Protein AF-A0A4Y2S1P6-F1 (afdb_monomer)

Sequence (109 aa):
MTQAKSSKSGSLGIRCRAVFAMISFSAAVVLLNAGGDILNFAGDAFLVYWKDSEEAVEKAYNCAVDLQTHQCLQEKNLGGTLQSKIGTVCSPFAVFLFHFWVQGIRRVS

Structure (mmCIF, N/CA/C/O backbone):
data_AF-A0A4Y2S1P6-F1
#
_entry.id   AF-A0A4Y2S1P6-F1
#
loop_
_atom_site.group_PDB
_atom_site.id
_atom_site.type_symbol
_atom_site.label_atom_id
_atom_site.label_alt_id
_atom_site.label_comp_id
_atom_site.label_asym_id
_atom_site.label_entity_id
_atom_site.label_seq_id
_atom_site.pdbx_PDB_ins_code
_atom_site.Cartn_x
_atom_site.Cartn_y
_atom_site.Cartn_z
_atom_site.occupancy
_atom_site.B_iso_or_equiv
_atom_site.auth_seq_id
_atom_site.auth_comp_id
_atom_site.auth_asym_id
_atom_site.auth_atom_id
_atom_site.pdbx_PDB_model_num
ATOM 1 N N . MET A 1 1 ? 15.452 -13.524 -49.552 1.00 37.69 1 MET A N 1
ATOM 2 C CA . MET A 1 1 ? 15.938 -12.931 -48.287 1.00 37.69 1 MET A CA 1
ATOM 3 C C . MET A 1 1 ? 14.729 -12.468 -47.492 1.00 37.69 1 MET A C 1
ATOM 5 O O . MET A 1 1 ? 14.145 -11.448 -47.825 1.00 37.69 1 MET A O 1
ATOM 9 N N . THR A 1 2 ? 14.282 -13.262 -46.523 1.00 38.16 2 THR A N 1
ATOM 10 C CA . THR A 1 2 ? 13.050 -12.998 -45.765 1.00 38.16 2 THR A CA 1
ATOM 11 C C . THR A 1 2 ? 13.439 -12.333 -44.447 1.00 38.16 2 THR A C 1
ATOM 13 O O . THR A 1 2 ? 14.091 -12.954 -43.612 1.00 38.16 2 THR A O 1
ATOM 16 N N . GLN A 1 3 ? 13.108 -11.050 -44.283 1.00 38.34 3 GLN A N 1
ATOM 17 C CA . GLN A 1 3 ? 13.341 -10.311 -43.040 1.00 38.34 3 GLN A CA 1
ATOM 18 C C . GLN A 1 3 ? 12.545 -10.949 -41.893 1.00 38.34 3 GLN A C 1
ATOM 20 O O . GLN A 1 3 ? 11.318 -11.051 -41.950 1.00 38.34 3 GLN A O 1
ATOM 25 N N . ALA A 1 4 ? 13.248 -11.349 -40.834 1.00 46.31 4 ALA A N 1
ATOM 26 C CA . ALA A 1 4 ? 12.648 -11.747 -39.572 1.00 46.31 4 ALA A CA 1
ATOM 27 C C . ALA A 1 4 ? 11.900 -10.553 -38.951 1.00 46.31 4 ALA A C 1
ATOM 29 O O . ALA A 1 4 ? 12.492 -9.508 -38.671 1.00 46.31 4 ALA A O 1
ATOM 30 N N . LYS A 1 5 ? 10.589 -10.706 -38.720 1.00 43.91 5 LYS A N 1
ATOM 31 C CA . LYS A 1 5 ? 9.793 -9.766 -37.920 1.00 43.91 5 LYS A CA 1
ATOM 32 C C . LYS A 1 5 ? 10.353 -9.747 -36.495 1.00 43.91 5 LYS A C 1
ATOM 34 O O . LYS A 1 5 ? 10.206 -10.707 -35.747 1.00 43.91 5 LYS A O 1
ATOM 39 N N . SER A 1 6 ? 11.019 -8.647 -36.149 1.00 42.28 6 SER A N 1
ATOM 40 C CA . SER A 1 6 ? 11.611 -8.388 -34.836 1.00 42.28 6 SER A CA 1
ATOM 41 C C . SER A 1 6 ? 10.576 -8.542 -33.714 1.00 42.28 6 SER A C 1
ATOM 43 O O . SER A 1 6 ? 9.581 -7.818 -33.640 1.00 42.28 6 SER A O 1
ATOM 45 N N . SER A 1 7 ? 10.844 -9.496 -32.826 1.00 45.69 7 SER A N 1
ATOM 46 C CA . SER A 1 7 ? 10.105 -9.830 -31.613 1.00 45.69 7 SER A CA 1
ATOM 47 C C . SER A 1 7 ? 10.213 -8.724 -30.549 1.00 45.69 7 SER A C 1
ATOM 49 O O . SER A 1 7 ? 10.871 -8.890 -29.524 1.00 45.69 7 SER A O 1
ATOM 51 N N . LYS A 1 8 ? 9.573 -7.569 -30.756 1.00 48.66 8 LYS A N 1
ATOM 52 C CA . LYS A 1 8 ? 9.521 -6.497 -29.736 1.00 48.66 8 LYS A CA 1
ATOM 53 C C . LYS A 1 8 ? 8.496 -6.745 -28.617 1.00 48.66 8 LYS A C 1
ATOM 55 O O . LYS A 1 8 ? 8.501 -6.032 -27.621 1.00 48.66 8 LYS A O 1
ATOM 60 N N . SER A 1 9 ? 7.642 -7.764 -28.745 1.00 47.66 9 SER A N 1
ATOM 61 C CA . SER A 1 9 ? 6.578 -8.064 -27.770 1.00 47.66 9 SER A CA 1
ATOM 62 C C . SER A 1 9 ? 7.105 -8.671 -26.454 1.00 47.66 9 SER A C 1
ATOM 64 O O . SER A 1 9 ? 6.614 -8.330 -25.380 1.00 47.66 9 SER A O 1
ATOM 66 N N . GLY A 1 10 ? 8.168 -9.486 -26.498 1.00 48.44 10 GLY A N 1
ATOM 67 C CA . GLY A 1 10 ? 8.696 -10.175 -25.309 1.00 48.44 10 GLY A CA 1
ATOM 68 C C . GLY A 1 10 ? 9.410 -9.268 -24.296 1.00 48.44 10 GLY A C 1
ATOM 69 O O . GLY A 1 10 ? 9.331 -9.506 -23.094 1.00 48.44 10 GLY A O 1
ATOM 70 N N . SER A 1 11 ? 10.069 -8.193 -24.744 1.00 54.06 11 SER A N 1
ATOM 71 C CA . SER A 1 11 ? 10.826 -7.305 -23.846 1.00 54.06 11 SER A CA 1
ATOM 72 C C . SER A 1 11 ? 9.938 -6.332 -23.064 1.00 54.06 11 SER A C 1
ATOM 74 O O . SER A 1 11 ? 10.281 -5.959 -21.942 1.00 54.06 11 SER A O 1
ATOM 76 N N . LEU A 1 12 ? 8.779 -5.950 -23.614 1.00 51.78 12 LEU A N 1
ATOM 77 C CA . LEU A 1 12 ? 7.830 -5.056 -22.947 1.00 51.78 12 LEU A CA 1
ATOM 78 C C . LEU A 1 12 ? 7.101 -5.765 -21.795 1.00 51.78 12 LEU A C 1
ATOM 80 O O . LEU A 1 12 ? 6.952 -5.194 -20.715 1.00 51.78 12 LEU A O 1
ATOM 84 N N . GLY A 1 13 ? 6.714 -7.032 -21.998 1.00 56.19 13 GLY A N 1
ATOM 85 C CA . GLY A 1 13 ? 6.054 -7.853 -20.977 1.00 56.19 13 GLY A CA 1
ATOM 86 C C . GLY A 1 13 ? 6.935 -8.109 -19.750 1.00 56.19 13 GLY A C 1
ATOM 87 O O . GLY A 1 13 ? 6.463 -8.001 -18.620 1.00 56.19 13 GLY A O 1
ATOM 88 N N . ILE A 1 14 ? 8.232 -8.365 -19.955 1.00 60.97 14 ILE A N 1
ATOM 89 C CA . ILE A 1 14 ? 9.206 -8.560 -18.865 1.00 60.97 14 ILE A CA 1
ATOM 90 C C . ILE A 1 14 ? 9.386 -7.269 -18.054 1.00 60.97 14 ILE A C 1
ATOM 92 O O . ILE A 1 14 ? 9.373 -7.30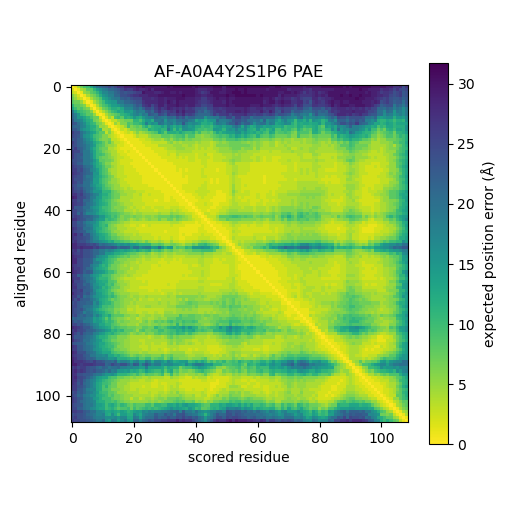4 -16.824 1.00 60.97 14 ILE A O 1
ATOM 96 N N . ARG A 1 15 ? 9.491 -6.117 -18.731 1.00 59.22 15 ARG A N 1
ATOM 97 C CA . ARG A 1 15 ? 9.619 -4.808 -18.070 1.00 59.22 15 ARG A CA 1
ATOM 98 C C . ARG A 1 15 ? 8.385 -4.461 -17.241 1.00 59.22 15 ARG A C 1
ATOM 100 O O . ARG A 1 15 ? 8.536 -4.010 -16.111 1.00 59.22 15 ARG A O 1
ATOM 107 N N . CYS A 1 16 ? 7.184 -4.734 -17.754 1.00 63.94 16 CYS A N 1
ATOM 108 C CA . CYS A 1 16 ? 5.951 -4.508 -17.000 1.00 63.94 16 CYS A CA 1
ATOM 109 C C . CYS A 1 16 ? 5.898 -5.377 -15.734 1.00 63.94 16 CYS A C 1
ATOM 111 O O . CYS A 1 16 ? 5.600 -4.863 -14.662 1.00 63.94 16 CYS A O 1
A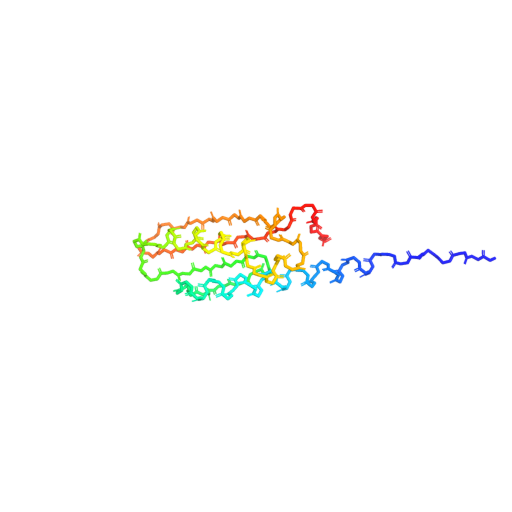TOM 113 N N . ARG A 1 17 ? 6.254 -6.669 -15.820 1.00 70.69 17 ARG A N 1
ATOM 114 C CA . ARG A 1 17 ? 6.263 -7.572 -14.651 1.00 70.69 17 ARG A CA 1
ATOM 115 C C . ARG A 1 17 ? 7.244 -7.132 -13.566 1.00 70.69 17 ARG A C 1
ATOM 117 O O . ARG A 1 17 ? 6.889 -7.164 -12.394 1.00 70.69 17 ARG A O 1
ATOM 124 N N . ALA A 1 18 ? 8.443 -6.692 -13.947 1.00 75.50 18 ALA A N 1
ATOM 125 C CA . ALA A 1 18 ? 9.433 -6.193 -12.994 1.00 75.50 18 ALA A CA 1
ATOM 126 C C . ALA A 1 18 ? 8.953 -4.922 -12.272 1.00 75.50 18 ALA A C 1
ATOM 128 O O . ALA A 1 18 ? 9.146 -4.790 -11.066 1.00 75.50 18 ALA A O 1
ATOM 129 N N . VAL A 1 19 ? 8.285 -4.012 -12.991 1.00 76.75 19 VAL A N 1
ATOM 130 C CA . VAL A 1 19 ? 7.695 -2.796 -12.408 1.00 76.75 19 VAL A CA 1
ATOM 131 C C . VAL A 1 19 ? 6.602 -3.142 -11.398 1.00 76.75 19 VAL A C 1
ATOM 133 O O . VAL A 1 19 ? 6.649 -2.653 -10.273 1.00 76.75 19 VAL A O 1
ATOM 136 N N . PHE A 1 20 ? 5.669 -4.029 -11.754 1.00 78.06 20 PHE A N 1
ATOM 137 C CA . PHE A 1 20 ? 4.620 -4.456 -10.824 1.00 78.06 20 PHE A CA 1
ATOM 138 C C . PHE A 1 20 ? 5.190 -5.178 -9.599 1.00 78.06 20 PHE A C 1
ATOM 140 O O . PHE A 1 20 ? 4.753 -4.900 -8.492 1.00 78.06 20 PHE A O 1
ATOM 147 N N . ALA A 1 21 ? 6.206 -6.029 -9.762 1.00 81.81 21 ALA A N 1
ATOM 148 C CA . ALA A 1 21 ? 6.852 -6.695 -8.632 1.00 81.81 21 ALA A CA 1
ATOM 149 C C . ALA A 1 21 ? 7.493 -5.699 -7.645 1.00 81.81 21 ALA A C 1
ATOM 151 O O . ALA A 1 21 ? 7.345 -5.865 -6.437 1.00 81.81 21 ALA A O 1
ATOM 152 N N . MET A 1 22 ? 8.158 -4.649 -8.145 1.00 82.50 22 MET A N 1
ATOM 153 C CA . MET A 1 22 ? 8.729 -3.597 -7.294 1.00 82.50 22 MET A CA 1
ATOM 154 C C . MET A 1 22 ? 7.646 -2.805 -6.557 1.00 82.50 22 MET A C 1
ATOM 156 O O . MET A 1 22 ? 7.765 -2.598 -5.355 1.00 82.50 22 MET A O 1
ATOM 160 N N . ILE A 1 23 ? 6.576 -2.408 -7.255 1.00 83.75 23 ILE A N 1
ATOM 161 C CA . ILE A 1 23 ? 5.445 -1.693 -6.644 1.00 83.75 23 ILE A CA 1
ATOM 162 C C . ILE A 1 23 ? 4.819 -2.542 -5.542 1.00 83.75 23 ILE A C 1
ATOM 164 O O . ILE A 1 23 ? 4.618 -2.045 -4.440 1.00 83.75 23 ILE A O 1
ATOM 168 N N . SER A 1 24 ? 4.555 -3.822 -5.810 1.00 86.69 24 SER A N 1
ATOM 169 C CA . SER A 1 24 ? 3.949 -4.723 -4.831 1.00 86.69 24 SER A CA 1
ATOM 170 C C . SER A 1 24 ? 4.856 -4.938 -3.619 1.00 86.69 24 SER A C 1
ATOM 172 O O . SER A 1 24 ? 4.372 -4.932 -2.492 1.00 86.69 24 SER A O 1
ATOM 174 N N . PHE A 1 25 ? 6.171 -5.057 -3.817 1.00 87.31 25 PHE A N 1
ATOM 175 C CA . PHE A 1 25 ? 7.113 -5.148 -2.703 1.00 87.31 25 PHE A CA 1
ATOM 176 C C . PHE A 1 25 ? 7.121 -3.868 -1.854 1.00 87.31 25 PHE A C 1
ATOM 178 O O . PHE A 1 25 ? 6.950 -3.942 -0.640 1.00 87.31 25 PHE A O 1
ATOM 185 N N . SER A 1 26 ? 7.258 -2.692 -2.477 1.00 89.06 26 SER A N 1
ATOM 186 C CA . SER A 1 26 ? 7.232 -1.410 -1.761 1.00 89.06 26 SER A CA 1
ATOM 187 C C . SER A 1 26 ? 5.901 -1.178 -1.043 1.00 89.06 26 SER A C 1
ATOM 189 O O . SER A 1 26 ? 5.902 -0.752 0.108 1.00 89.06 26 SER A O 1
ATOM 191 N N . ALA A 1 27 ? 4.774 -1.515 -1.677 1.00 89.06 27 ALA A N 1
ATOM 192 C CA . ALA A 1 27 ? 3.449 -1.416 -1.072 1.00 89.06 27 ALA A CA 1
ATOM 193 C C . ALA A 1 27 ? 3.337 -2.305 0.167 1.00 89.06 27 ALA A C 1
ATOM 195 O O . ALA A 1 27 ? 2.908 -1.833 1.216 1.00 89.06 27 ALA A O 1
ATOM 196 N N . ALA A 1 28 ? 3.772 -3.564 0.073 1.00 90.69 28 ALA A N 1
ATOM 197 C CA . ALA A 1 28 ? 3.748 -4.484 1.202 1.00 90.69 28 ALA A CA 1
ATOM 198 C C . ALA A 1 28 ? 4.577 -3.957 2.384 1.00 90.69 28 ALA A C 1
ATOM 200 O O . ALA A 1 28 ? 4.102 -3.983 3.514 1.00 90.69 28 ALA A O 1
ATOM 201 N N . VAL A 1 29 ? 5.779 -3.428 2.128 1.00 90.81 29 VAL A N 1
ATOM 202 C CA . VAL A 1 29 ? 6.639 -2.848 3.175 1.00 90.81 29 VAL A CA 1
ATOM 203 C C . VAL A 1 29 ? 5.958 -1.666 3.868 1.00 90.81 29 VAL A C 1
ATOM 205 O O . VAL A 1 29 ? 5.930 -1.620 5.094 1.00 90.81 29 VAL A O 1
ATOM 208 N N . VAL A 1 30 ? 5.381 -0.733 3.105 1.00 91.25 30 VAL A N 1
ATOM 209 C CA . VAL A 1 30 ? 4.688 0.439 3.666 1.00 91.25 30 VAL A CA 1
ATOM 210 C C . VAL A 1 30 ? 3.484 0.016 4.516 1.00 91.25 30 VAL A C 1
ATOM 212 O O . VAL A 1 30 ? 3.339 0.478 5.645 1.00 91.25 30 VAL A O 1
ATOM 215 N N . LEU A 1 31 ? 2.663 -0.911 4.013 1.00 91.94 31 LEU A N 1
ATOM 216 C CA . LEU A 1 31 ? 1.471 -1.404 4.712 1.00 91.94 31 LEU A CA 1
ATOM 217 C C . LEU A 1 31 ? 1.822 -2.125 6.024 1.00 91.94 31 LEU A C 1
ATOM 219 O O . LEU A 1 31 ? 1.181 -1.881 7.046 1.00 91.94 31 LEU A O 1
ATOM 223 N N . LEU A 1 32 ? 2.863 -2.963 6.011 1.00 91.62 32 LEU A N 1
ATOM 224 C CA . LEU A 1 32 ? 3.346 -3.669 7.203 1.00 91.62 32 LEU A CA 1
ATOM 225 C C . LEU A 1 32 ? 3.941 -2.700 8.235 1.00 91.62 32 LEU A C 1
ATOM 227 O O . LEU A 1 32 ? 3.658 -2.821 9.424 1.00 91.62 32 LEU A O 1
ATOM 231 N N . ASN A 1 33 ? 4.721 -1.708 7.794 1.00 91.31 33 ASN A N 1
ATOM 232 C CA . ASN A 1 33 ? 5.305 -0.699 8.685 1.00 91.31 33 ASN A CA 1
ATOM 233 C C . ASN A 1 33 ? 4.243 0.186 9.351 1.00 91.31 33 ASN A C 1
ATOM 235 O O . ASN A 1 33 ? 4.433 0.624 10.483 1.00 91.31 33 ASN A O 1
ATOM 239 N N . ALA A 1 34 ? 3.111 0.413 8.683 1.00 89.75 34 ALA A N 1
ATOM 240 C CA . ALA A 1 34 ? 1.957 1.094 9.261 1.00 89.75 34 ALA A CA 1
ATOM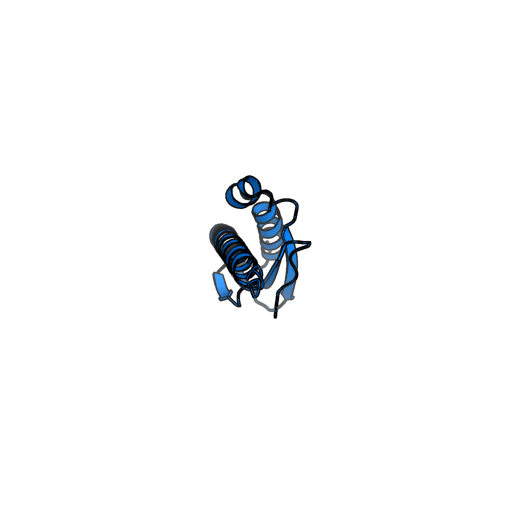 241 C C . ALA A 1 34 ? 1.131 0.207 10.218 1.00 89.75 34 ALA A C 1
ATOM 243 O O . ALA A 1 34 ? 0.081 0.634 10.704 1.00 89.75 34 ALA A O 1
ATOM 244 N N . GLY A 1 35 ? 1.580 -1.022 10.498 1.00 89.81 35 GLY A N 1
ATOM 245 C CA . GLY A 1 35 ? 0.929 -1.960 11.415 1.00 89.81 35 GLY A CA 1
ATOM 246 C C . GLY A 1 35 ? -0.258 -2.712 10.811 1.00 89.81 35 GLY A C 1
ATOM 247 O O . GLY A 1 35 ? -1.103 -3.195 11.560 1.00 89.81 35 GLY A O 1
ATOM 248 N N . GLY A 1 36 ? -0.362 -2.754 9.480 1.00 90.94 36 GLY A N 1
ATOM 249 C CA . GLY A 1 36 ? -1.415 -3.481 8.781 1.00 90.94 36 GLY A CA 1
ATOM 250 C C . GLY A 1 36 ? -1.052 -4.948 8.579 1.00 90.94 36 GLY A C 1
ATOM 251 O O . GLY A 1 36 ? 0.047 -5.267 8.129 1.00 90.94 36 GLY A O 1
ATOM 252 N N . ASP A 1 37 ? -2.001 -5.841 8.834 1.00 92.12 37 ASP A N 1
ATOM 253 C CA . ASP A 1 37 ? -1.873 -7.265 8.538 1.00 92.12 37 ASP A CA 1
ATOM 254 C C . ASP A 1 37 ? -2.351 -7.546 7.111 1.00 92.12 37 ASP A C 1
ATOM 256 O O . ASP A 1 37 ? -3.524 -7.354 6.776 1.00 92.12 37 ASP A O 1
ATOM 260 N N . ILE A 1 38 ? -1.453 -8.025 6.248 1.00 93.00 38 ILE A N 1
ATOM 261 C CA . ILE A 1 38 ? -1.798 -8.394 4.870 1.00 93.00 38 ILE A CA 1
ATOM 262 C C . ILE A 1 38 ? -2.502 -9.756 4.883 1.00 93.00 38 ILE A C 1
ATOM 264 O O . ILE A 1 38 ? -1.872 -10.797 5.053 1.00 93.00 38 ILE A O 1
ATOM 268 N N . LEU A 1 39 ? -3.816 -9.747 4.660 1.00 92.38 39 LEU A N 1
ATOM 269 C CA . LEU A 1 39 ? -4.654 -10.947 4.609 1.00 92.38 39 LEU A CA 1
ATOM 270 C C . LEU A 1 39 ? -4.553 -11.672 3.266 1.00 92.38 39 LEU A C 1
ATOM 272 O O . LEU A 1 39 ? -4.645 -12.896 3.207 1.00 92.38 39 LEU A O 1
ATOM 276 N N . ASN A 1 40 ? -4.432 -10.916 2.172 1.00 92.69 40 ASN A N 1
ATOM 277 C CA . ASN A 1 40 ? -4.345 -11.481 0.831 1.00 92.69 40 ASN A CA 1
ATOM 278 C C . ASN A 1 40 ? -3.607 -10.543 -0.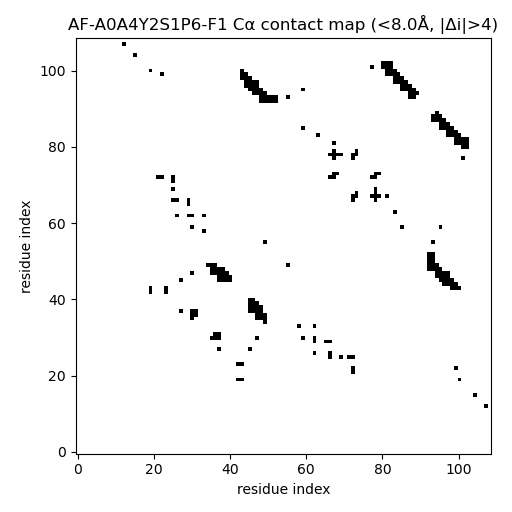133 1.00 92.69 40 ASN A C 1
ATOM 280 O O . ASN A 1 40 ? -3.649 -9.320 0.011 1.00 92.69 40 ASN A O 1
ATOM 284 N N . PHE A 1 41 ? -2.991 -11.130 -1.157 1.00 89.12 41 PHE A N 1
ATOM 285 C CA . PHE A 1 41 ? -2.332 -10.425 -2.248 1.00 89.12 41 PHE A CA 1
ATOM 286 C C . PHE A 1 41 ? -2.749 -11.016 -3.598 1.00 89.12 41 PHE A C 1
ATOM 288 O O . PHE A 1 41 ? -2.558 -12.202 -3.860 1.00 89.12 41 PHE A O 1
ATOM 295 N N . ALA A 1 42 ? -3.279 -10.168 -4.480 1.00 84.69 42 ALA A N 1
ATOM 296 C CA . ALA A 1 42 ? -3.757 -10.543 -5.809 1.00 84.69 42 ALA A CA 1
ATOM 297 C C . ALA A 1 42 ? -3.023 -9.767 -6.917 1.00 84.69 42 ALA A C 1
ATOM 299 O O . ALA A 1 42 ? -3.636 -9.136 -7.774 1.00 84.69 42 ALA A O 1
ATOM 300 N N . GLY A 1 43 ? -1.688 -9.792 -6.904 1.00 76.62 43 GLY A N 1
ATOM 301 C CA . GLY A 1 43 ? -0.844 -9.235 -7.968 1.00 76.62 43 GLY A CA 1
ATOM 302 C C . GLY A 1 43 ? -0.701 -7.709 -7.934 1.00 76.62 43 GLY A C 1
ATOM 303 O O . GLY A 1 43 ? 0.405 -7.210 -7.755 1.00 76.62 43 GLY A O 1
ATOM 304 N N . ASP A 1 44 ? -1.797 -6.971 -8.112 1.00 76.31 44 ASP A N 1
ATOM 305 C CA . ASP A 1 44 ? -1.865 -5.500 -8.012 1.00 76.31 44 ASP A CA 1
ATOM 306 C C . ASP A 1 44 ? -2.701 -5.011 -6.826 1.00 76.31 44 ASP A C 1
ATOM 308 O O . ASP A 1 44 ? -2.867 -3.801 -6.653 1.00 76.31 44 ASP A O 1
ATOM 312 N N . ALA A 1 45 ? -3.246 -5.944 -6.042 1.00 87.38 45 ALA A N 1
ATOM 313 C CA . ALA A 1 45 ? -4.154 -5.636 -4.955 1.00 87.38 45 ALA A CA 1
ATOM 314 C C . ALA A 1 45 ? -3.734 -6.270 -3.631 1.00 87.38 45 ALA A C 1
ATOM 316 O O . ALA A 1 45 ? -3.324 -7.432 -3.602 1.00 87.38 45 ALA A O 1
ATOM 317 N N . PHE A 1 46 ? -3.900 -5.521 -2.544 1.00 92.12 46 PHE A N 1
ATOM 318 C CA . PHE A 1 46 ? -3.658 -5.966 -1.176 1.00 92.12 46 PHE A CA 1
ATOM 319 C C . PHE A 1 46 ? -4.938 -5.854 -0.363 1.00 92.12 46 PHE A C 1
ATOM 321 O O . PHE A 1 46 ? -5.543 -4.785 -0.311 1.00 92.12 46 PHE A O 1
ATOM 328 N N . LEU A 1 47 ? -5.323 -6.947 0.291 1.00 92.94 47 LEU A N 1
ATOM 329 C CA . LEU A 1 47 ? -6.334 -6.925 1.337 1.00 92.94 47 LEU A CA 1
ATOM 330 C C . LEU A 1 47 ? -5.615 -6.818 2.679 1.00 92.94 47 LEU A C 1
ATOM 332 O O . LEU A 1 47 ? -4.846 -7.711 3.030 1.00 92.94 47 LEU A O 1
ATOM 336 N N . VAL A 1 48 ? -5.853 -5.730 3.400 1.00 92.44 48 VAL A N 1
ATOM 337 C CA . VAL A 1 48 ? -5.128 -5.375 4.621 1.00 92.44 48 VAL A CA 1
ATOM 338 C C . VAL A 1 48 ? -6.112 -5.127 5.748 1.00 92.44 48 VAL A C 1
ATOM 340 O O . VAL A 1 48 ? -7.163 -4.517 5.551 1.00 92.44 48 VAL A O 1
ATOM 343 N N . TYR A 1 49 ? -5.764 -5.607 6.928 1.00 90.75 49 TYR A N 1
ATOM 344 C CA . TYR A 1 49 ? -6.541 -5.470 8.143 1.00 90.75 49 TYR A CA 1
ATOM 345 C C . TYR A 1 49 ? -5.779 -4.635 9.170 1.00 90.75 49 TYR A C 1
ATOM 347 O O . TYR A 1 49 ? -4.586 -4.841 9.373 1.00 90.75 49 TYR A O 1
ATOM 355 N N . TRP A 1 50 ? -6.484 -3.725 9.842 1.00 88.81 50 TRP A N 1
ATOM 356 C CA . TRP A 1 50 ? -5.999 -3.076 11.058 1.00 88.81 50 TRP A CA 1
ATOM 357 C C . TRP A 1 50 ? -6.923 -3.412 12.219 1.00 88.81 50 TRP A C 1
ATOM 359 O O . TRP A 1 50 ? -8.142 -3.239 12.137 1.00 88.81 50 TRP A O 1
ATOM 369 N N . LYS A 1 51 ? -6.318 -3.866 13.319 1.00 80.81 51 LYS A N 1
ATOM 370 C CA . LYS A 1 51 ? -7.034 -4.223 14.544 1.00 80.81 51 LYS A CA 1
ATOM 371 C C . LYS A 1 51 ? -7.696 -3.016 15.211 1.00 80.81 51 LYS A C 1
ATOM 373 O O . LYS A 1 51 ? -8.834 -3.128 15.659 1.00 80.81 51 LYS A O 1
ATOM 378 N N . ASP A 1 52 ? -7.014 -1.874 15.216 1.00 76.00 52 ASP A N 1
ATOM 379 C CA . ASP A 1 52 ? -7.504 -0.641 15.832 1.00 76.00 52 ASP A CA 1
ATOM 380 C C . ASP A 1 52 ? -8.124 0.268 14.763 1.00 76.00 52 ASP A C 1
ATOM 382 O O . ASP A 1 52 ? -7.428 0.861 13.936 1.00 76.00 52 ASP A O 1
ATOM 386 N N . SER A 1 53 ? -9.459 0.331 14.754 1.00 66.94 53 SER A N 1
ATOM 387 C CA . SER A 1 53 ? -10.231 0.948 13.664 1.00 66.94 53 SER A CA 1
ATOM 388 C C . SER A 1 53 ? -10.217 2.481 13.639 1.00 66.94 53 SER A C 1
ATOM 390 O O . SER A 1 53 ? -10.457 3.056 12.579 1.00 66.94 53 SER A O 1
ATOM 392 N N . GLU A 1 54 ? -9.919 3.141 14.764 1.00 77.44 54 GLU A N 1
ATOM 393 C CA . GLU A 1 54 ? -10.101 4.596 14.919 1.00 77.44 54 GLU A CA 1
ATOM 394 C C . GLU A 1 54 ? -9.193 5.415 13.990 1.00 77.44 54 GLU A C 1
ATOM 396 O O . GLU A 1 54 ? -9.624 6.420 13.433 1.00 77.44 54 GLU A O 1
ATOM 401 N N . GLU A 1 55 ? -7.973 4.936 13.735 1.00 84.00 55 GLU A N 1
ATOM 402 C CA . GLU A 1 55 ? -6.990 5.599 12.861 1.00 84.00 55 GLU A CA 1
ATOM 403 C C . GLU A 1 55 ? -6.767 4.849 11.541 1.00 84.00 55 GLU A C 1
ATOM 405 O O . GLU A 1 55 ? -5.914 5.222 10.735 1.00 84.00 55 GLU A O 1
ATOM 410 N N . ALA A 1 56 ? -7.490 3.753 11.302 1.00 83.62 56 ALA A N 1
ATOM 411 C CA . ALA A 1 56 ? -7.171 2.850 10.199 1.00 83.62 56 ALA A CA 1
ATOM 412 C C . ALA A 1 56 ? -7.351 3.516 8.822 1.00 83.62 56 ALA A C 1
ATOM 414 O O . ALA A 1 56 ? -6.590 3.246 7.895 1.00 83.62 56 ALA A O 1
ATOM 415 N N . VAL A 1 57 ? -8.318 4.433 8.694 1.00 84.31 57 VAL A N 1
ATOM 416 C CA . VAL A 1 57 ? -8.542 5.208 7.461 1.00 84.31 57 VAL A CA 1
ATOM 417 C C . VAL A 1 57 ? -7.392 6.180 7.197 1.00 84.31 57 VAL A C 1
ATOM 419 O O . VAL A 1 57 ? -6.914 6.266 6.066 1.00 84.31 57 VAL A O 1
ATOM 422 N N . GLU A 1 58 ? -6.925 6.883 8.228 1.00 88.00 58 GLU A N 1
ATOM 423 C CA . GLU A 1 58 ? -5.793 7.806 8.120 1.00 88.00 58 GLU A CA 1
ATOM 424 C C . GLU A 1 58 ? -4.501 7.048 7.798 1.00 88.00 58 GLU A C 1
ATOM 426 O O . GLU A 1 58 ? -3.789 7.417 6.866 1.00 88.00 58 GLU A O 1
ATOM 431 N N . LYS A 1 59 ? -4.249 5.922 8.477 1.00 89.06 59 LYS A N 1
ATOM 432 C CA . LYS A 1 59 ? -3.122 5.023 8.178 1.00 89.06 59 LYS A CA 1
ATOM 433 C C . LYS A 1 59 ? -3.167 4.532 6.737 1.00 89.06 59 LYS A C 1
ATOM 435 O O . LYS A 1 59 ? -2.150 4.584 6.049 1.00 89.06 59 LYS A O 1
ATOM 440 N N . ALA A 1 60 ? -4.335 4.113 6.251 1.00 87.00 60 ALA A N 1
ATOM 441 C CA . ALA A 1 60 ? -4.503 3.677 4.870 1.00 87.00 60 ALA A CA 1
ATOM 442 C C . ALA A 1 60 ? -4.216 4.801 3.861 1.00 87.00 60 ALA A C 1
ATOM 444 O O . ALA A 1 60 ? -3.544 4.570 2.854 1.00 87.00 60 ALA A O 1
ATOM 445 N N . TYR A 1 61 ? -4.686 6.021 4.132 1.00 87.62 61 TYR A N 1
ATOM 446 C CA . TYR A 1 61 ? -4.402 7.178 3.286 1.00 87.62 61 TYR A CA 1
ATOM 447 C C . TYR A 1 61 ? -2.906 7.520 3.279 1.00 87.62 61 TYR A C 1
ATOM 449 O O . TYR A 1 61 ? -2.309 7.639 2.208 1.00 87.62 61 TYR A O 1
ATOM 457 N N . ASN A 1 62 ? -2.283 7.587 4.457 1.00 90.12 62 ASN A N 1
ATOM 458 C CA . ASN A 1 62 ? -0.856 7.869 4.600 1.00 90.12 62 ASN A CA 1
ATOM 459 C C . ASN A 1 62 ? -0.003 6.799 3.911 1.00 90.12 62 ASN A C 1
ATOM 461 O O . ASN A 1 62 ? 0.913 7.151 3.182 1.00 90.12 62 ASN A O 1
ATOM 465 N N . CYS A 1 63 ? -0.376 5.516 3.989 1.00 90.19 63 CYS A N 1
ATOM 466 C CA . CYS A 1 63 ? 0.297 4.454 3.234 1.00 90.19 63 CYS A CA 1
ATOM 467 C C . CYS A 1 63 ? 0.286 4.706 1.720 1.00 90.19 63 CYS A C 1
ATOM 469 O O . CYS A 1 63 ? 1.270 4.439 1.034 1.00 90.19 63 CYS A O 1
ATOM 471 N N . ALA A 1 64 ? -0.825 5.200 1.168 1.00 85.94 64 ALA A N 1
ATOM 472 C CA . ALA A 1 64 ? -0.895 5.504 -0.256 1.00 85.94 64 ALA A CA 1
ATOM 473 C C . ALA A 1 64 ? -0.023 6.708 -0.639 1.00 85.94 64 ALA A C 1
ATOM 475 O O . ALA A 1 64 ? 0.607 6.676 -1.698 1.00 85.94 64 ALA A O 1
ATOM 476 N N . VAL A 1 65 ? 0.041 7.734 0.214 1.00 86.94 65 VAL A N 1
ATOM 477 C CA . VAL A 1 65 ? 0.919 8.899 0.022 1.00 86.94 65 VAL A CA 1
ATOM 478 C C . VAL A 1 65 ? 2.391 8.497 0.143 1.00 86.94 65 VAL A C 1
ATOM 480 O O . VAL A 1 65 ? 3.184 8.801 -0.748 1.00 86.94 65 VAL A O 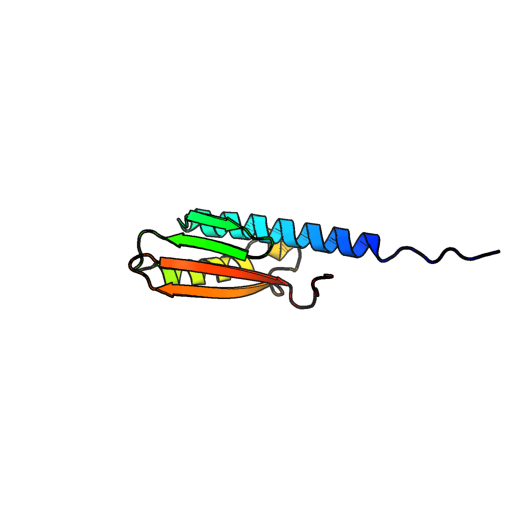1
ATOM 483 N N . ASP A 1 66 ? 2.746 7.749 1.185 1.00 89.06 66 ASP A N 1
ATOM 484 C CA . ASP A 1 66 ? 4.101 7.249 1.433 1.00 89.06 66 ASP A CA 1
ATOM 485 C C . ASP A 1 66 ? 4.582 6.346 0.302 1.00 89.06 66 ASP A C 1
ATOM 487 O O . ASP A 1 66 ? 5.744 6.392 -0.098 1.00 89.06 66 ASP A O 1
ATOM 491 N N . LEU A 1 67 ? 3.686 5.550 -0.284 1.00 85.19 67 LEU A N 1
ATOM 492 C CA . LEU A 1 67 ? 4.032 4.743 -1.442 1.00 85.19 67 LEU A CA 1
ATOM 493 C C . LEU A 1 67 ? 4.322 5.605 -2.681 1.00 85.19 67 LEU A C 1
ATOM 495 O O . LEU A 1 67 ? 5.253 5.302 -3.424 1.00 85.19 67 LEU A O 1
ATOM 499 N N . GLN A 1 68 ? 3.585 6.697 -2.908 1.00 79.81 68 GLN A N 1
ATOM 500 C CA . GLN A 1 68 ? 3.871 7.624 -4.015 1.00 79.81 68 GLN A CA 1
ATOM 501 C C . GLN A 1 68 ? 5.220 8.336 -3.839 1.00 79.81 68 GLN A C 1
ATOM 503 O O . GLN A 1 68 ? 5.909 8.622 -4.822 1.00 79.81 68 GLN A O 1
ATOM 508 N N . THR A 1 69 ? 5.633 8.598 -2.600 1.00 82.19 69 THR A N 1
ATOM 509 C CA . THR A 1 69 ? 6.908 9.255 -2.274 1.00 82.19 69 THR A CA 1
ATOM 510 C C . THR A 1 69 ? 8.048 8.271 -1.994 1.00 82.19 69 THR A C 1
ATOM 512 O O . THR A 1 69 ? 9.193 8.696 -1.840 1.00 82.19 69 THR A O 1
ATOM 515 N N . HIS A 1 70 ? 7.779 6.961 -2.001 1.00 83.00 70 HIS A N 1
ATOM 516 C CA . HIS A 1 70 ? 8.753 5.929 -1.656 1.00 83.00 70 HIS A CA 1
ATOM 517 C C . HIS A 1 70 ? 10.000 6.011 -2.548 1.00 83.00 70 HIS A C 1
ATOM 519 O O . HIS A 1 70 ? 9.913 5.910 -3.776 1.00 83.00 70 HIS A O 1
ATOM 525 N N . GLN A 1 71 ? 11.181 6.124 -1.928 1.00 80.88 71 GLN A N 1
ATOM 526 C CA . GLN A 1 71 ? 12.452 6.389 -2.616 1.00 80.88 71 GLN A CA 1
ATOM 527 C C . GLN A 1 71 ? 12.715 5.423 -3.784 1.00 80.88 71 GLN A C 1
ATOM 529 O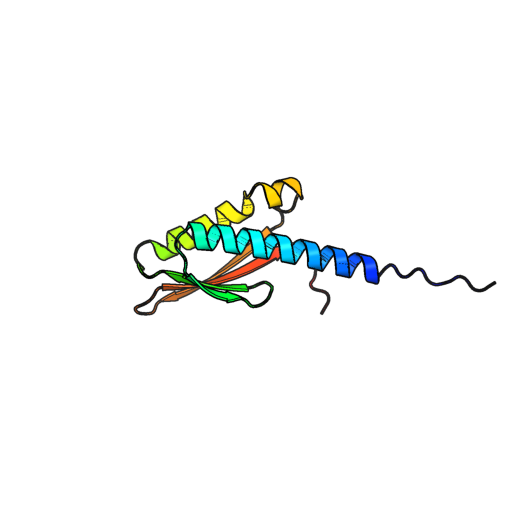 O . GLN A 1 71 ? 13.034 5.856 -4.888 1.00 80.88 71 GLN A O 1
ATOM 534 N N . CYS A 1 72 ? 12.490 4.120 -3.581 1.00 78.31 72 CYS A N 1
ATOM 535 C CA . CYS A 1 72 ? 12.662 3.107 -4.632 1.00 78.31 72 CYS A CA 1
ATOM 536 C C . CYS A 1 72 ? 11.804 3.374 -5.890 1.00 78.31 72 CYS A C 1
ATOM 538 O O . CYS A 1 72 ? 12.237 3.108 -7.010 1.00 78.31 72 CYS A O 1
ATOM 540 N N . LEU A 1 73 ? 10.597 3.925 -5.727 1.00 79.88 73 LEU A N 1
ATOM 541 C CA . LEU A 1 73 ? 9.697 4.245 -6.836 1.00 79.88 73 LEU A CA 1
ATOM 542 C C . LEU A 1 73 ? 10.03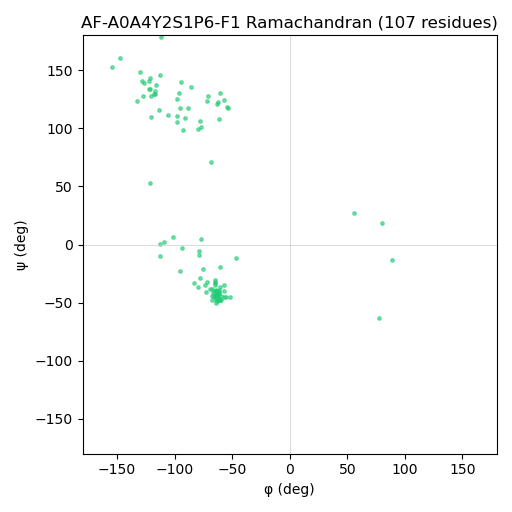6 5.601 -7.466 1.00 79.88 73 LEU A C 1
ATOM 544 O O . LEU A 1 73 ? 9.920 5.758 -8.684 1.00 79.88 73 LEU A O 1
ATOM 548 N N . GLN A 1 74 ? 10.516 6.556 -6.668 1.00 79.56 74 GLN A N 1
ATOM 549 C CA . GLN A 1 74 ? 11.031 7.842 -7.144 1.00 79.56 74 GLN A CA 1
ATOM 550 C C . GLN A 1 74 ? 12.266 7.659 -8.039 1.00 79.56 74 GLN A C 1
ATOM 552 O O . GLN A 1 74 ? 12.293 8.168 -9.157 1.00 79.56 74 GLN A O 1
ATOM 557 N N . GLU A 1 75 ? 13.227 6.824 -7.633 1.00 81.69 75 GLU A N 1
ATOM 558 C CA . GLU A 1 75 ? 14.434 6.499 -8.417 1.00 81.69 75 GLU A CA 1
ATOM 559 C C . GLU A 1 75 ? 14.129 5.848 -9.779 1.00 81.69 75 GLU A C 1
ATOM 561 O O . GLU A 1 75 ? 14.967 5.833 -10.683 1.00 81.69 75 GLU A O 1
ATOM 566 N N . LYS A 1 76 ? 12.922 5.298 -9.946 1.00 77.75 76 LYS A N 1
ATOM 567 C CA . LYS A 1 76 ? 12.444 4.690 -11.195 1.00 77.75 76 LYS A CA 1
ATOM 568 C C . LYS A 1 76 ? 11.509 5.601 -11.995 1.00 77.75 76 LYS A C 1
ATOM 570 O O . LYS A 1 76 ? 10.967 5.148 -13.001 1.00 77.75 76 LYS A O 1
ATOM 575 N N . ASN A 1 77 ? 11.330 6.860 -11.582 1.00 77.44 77 ASN A N 1
ATOM 576 C CA . ASN A 1 77 ? 10.354 7.808 -12.138 1.00 77.44 77 ASN A CA 1
ATOM 577 C C . ASN A 1 77 ? 8.904 7.281 -12.103 1.00 77.44 77 ASN A C 1
ATOM 579 O O . ASN A 1 77 ? 8.070 7.656 -12.928 1.00 77.44 77 ASN A O 1
ATOM 583 N N . LEU A 1 78 ? 8.599 6.390 -11.156 1.00 74.44 78 LEU A N 1
ATOM 584 C CA . LEU A 1 78 ? 7.276 5.786 -10.995 1.00 74.44 78 LEU A CA 1
ATOM 585 C C . LEU A 1 78 ? 6.421 6.520 -9.961 1.00 74.44 78 LEU A C 1
ATOM 587 O O . LEU A 1 78 ? 5.201 6.451 -10.046 1.00 74.44 78 LEU A O 1
ATOM 591 N N . GLY A 1 79 ? 7.027 7.253 -9.023 1.00 69.44 79 GLY A N 1
ATOM 592 C CA . GLY A 1 79 ? 6.298 7.895 -7.923 1.00 69.44 79 GLY A CA 1
ATOM 593 C C . GLY A 1 79 ? 5.165 8.824 -8.380 1.00 69.44 79 GLY A C 1
ATOM 594 O O . GLY A 1 79 ? 4.042 8.700 -7.906 1.00 69.44 79 GLY A O 1
ATOM 595 N N . GLY A 1 80 ? 5.414 9.679 -9.382 1.00 70.31 80 GLY A N 1
ATOM 596 C CA . GLY A 1 80 ? 4.399 10.591 -9.939 1.00 70.31 80 GLY A CA 1
ATOM 597 C C . GLY A 1 80 ? 3.405 9.954 -10.921 1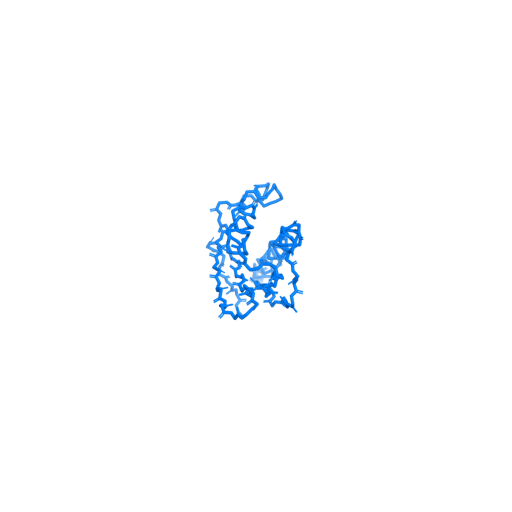.00 70.31 80 GLY A C 1
ATOM 598 O O . GLY A 1 80 ? 2.478 10.620 -11.371 1.00 70.31 80 GLY A O 1
ATOM 599 N N . THR A 1 81 ? 3.599 8.685 -11.288 1.00 78.56 81 THR A N 1
ATOM 600 C CA . THR A 1 81 ? 2.717 7.952 -12.215 1.00 78.56 81 THR A CA 1
ATOM 601 C C . THR A 1 81 ? 1.956 6.822 -11.529 1.00 78.56 81 THR A C 1
ATOM 603 O O . THR A 1 81 ? 1.029 6.265 -12.122 1.00 78.56 81 THR A O 1
ATOM 606 N N . LEU A 1 82 ? 2.311 6.496 -10.284 1.00 81.88 82 LEU A N 1
ATOM 607 C CA . LEU A 1 82 ? 1.602 5.537 -9.460 1.00 81.88 82 LEU A CA 1
ATOM 608 C C . LEU A 1 82 ? 0.261 6.123 -9.016 1.00 81.88 82 LEU A C 1
ATOM 610 O O . LEU A 1 82 ? 0.183 7.171 -8.383 1.00 81.88 82 LEU A O 1
ATOM 614 N N . GLN A 1 83 ? -0.799 5.405 -9.335 1.00 83.00 83 GLN A N 1
ATOM 615 C CA . GLN A 1 83 ? -2.158 5.689 -8.924 1.00 83.00 83 GLN A CA 1
ATOM 616 C C . GLN A 1 83 ? -2.613 4.588 -7.972 1.00 83.00 83 GLN A C 1
ATOM 618 O O . GLN A 1 83 ? -2.222 3.423 -8.109 1.00 83.00 83 GLN A O 1
ATOM 623 N N . SER A 1 84 ? -3.437 4.961 -7.000 1.00 83.06 84 SER A N 1
ATOM 624 C CA . SER A 1 84 ? -4.001 4.033 -6.031 1.00 83.06 84 SER A CA 1
ATOM 625 C C . SER A 1 84 ? -5.511 4.213 -5.920 1.00 83.06 84 SER A C 1
ATOM 627 O O . SER A 1 84 ? -6.052 5.306 -6.088 1.00 83.06 84 SER A O 1
ATOM 629 N N . LYS A 1 85 ? -6.209 3.114 -5.641 1.00 87.38 85 LYS A N 1
ATOM 630 C CA . LYS A 1 85 ? -7.617 3.111 -5.251 1.00 87.38 85 LYS A CA 1
ATOM 631 C C . LYS A 1 85 ? -7.734 2.318 -3.964 1.00 87.38 85 LYS A C 1
ATOM 633 O O . LYS A 1 85 ? -7.277 1.179 -3.905 1.00 87.38 85 LYS A O 1
ATOM 638 N N . ILE A 1 86 ? -8.355 2.922 -2.961 1.00 88.38 86 ILE A N 1
ATOM 639 C CA . ILE A 1 86 ? -8.555 2.311 -1.651 1.00 88.38 86 ILE A CA 1
ATOM 640 C C . ILE A 1 86 ? -10.054 2.086 -1.483 1.00 88.38 86 ILE A C 1
ATOM 642 O O . ILE A 1 86 ? -10.839 3.032 -1.497 1.00 88.38 86 ILE A O 1
ATOM 646 N N . GLY A 1 87 ? -10.457 0.824 -1.396 1.00 85.88 87 GLY A N 1
ATOM 647 C CA . GLY A 1 87 ? -11.788 0.432 -0.950 1.00 85.88 87 GLY A CA 1
ATOM 648 C C . GLY A 1 87 ? -11.747 0.127 0.540 1.00 85.88 87 GLY A C 1
ATOM 649 O O . GLY A 1 87 ? -10.797 -0.493 1.009 1.00 85.88 87 GLY A O 1
ATOM 650 N N . THR A 1 88 ? -12.768 0.543 1.278 1.00 83.81 88 THR A N 1
ATOM 651 C CA . THR A 1 88 ? -12.883 0.258 2.711 1.00 83.81 88 THR A CA 1
ATOM 652 C C . THR A 1 88 ? -14.172 -0.509 2.960 1.00 83.81 88 THR A C 1
ATOM 654 O O . THR A 1 88 ? -15.188 -0.273 2.301 1.00 83.81 88 THR A O 1
ATOM 657 N N . VAL A 1 89 ? -14.134 -1.451 3.896 1.00 78.88 89 VAL A N 1
ATOM 658 C CA . VAL A 1 89 ? -15.337 -2.099 4.417 1.00 78.88 89 VAL A CA 1
ATOM 659 C C . VAL A 1 89 ? -15.381 -1.826 5.913 1.00 78.88 89 VAL A C 1
ATOM 661 O O . VAL A 1 89 ? -14.566 -2.356 6.666 1.00 78.88 89 VAL A O 1
ATOM 664 N N . CYS A 1 90 ? -16.329 -0.985 6.337 1.00 63.12 90 CYS A N 1
ATOM 665 C CA . CYS A 1 90 ? -16.615 -0.769 7.753 1.00 63.12 90 CYS A CA 1
ATOM 666 C C . CYS A 1 90 ? -17.432 -1.947 8.293 1.00 63.12 90 CYS A C 1
ATOM 668 O O . CYS A 1 90 ? -18.637 -2.052 8.078 1.00 63.12 90 CYS A O 1
ATOM 670 N N . SER A 1 91 ? -16.736 -2.837 8.985 1.00 60.50 91 SER A N 1
ATOM 671 C CA . SER A 1 91 ? -17.258 -3.895 9.852 1.00 60.50 91 SER A CA 1
ATOM 672 C C . SER A 1 91 ? -16.859 -3.518 11.300 1.00 60.50 91 SER A C 1
ATOM 674 O O . SER A 1 91 ? -16.153 -2.523 11.471 1.00 60.50 91 SER A O 1
ATOM 676 N N . PRO A 1 92 ? -17.202 -4.267 12.368 1.00 68.19 92 PRO A N 1
ATOM 677 C CA . PRO A 1 92 ? -16.474 -4.196 13.654 1.00 68.19 92 PRO A CA 1
ATOM 678 C C . PRO A 1 92 ? -14.934 -4.244 13.536 1.00 68.19 92 PRO A C 1
ATOM 680 O O . PRO A 1 92 ? -14.229 -3.981 14.504 1.00 68.19 92 PRO A O 1
ATOM 683 N N . PHE A 1 93 ? -14.425 -4.584 12.352 1.00 68.19 93 PHE A N 1
ATOM 684 C CA . PHE A 1 93 ? -13.030 -4.636 11.954 1.00 68.19 93 PHE A CA 1
ATOM 685 C C . PHE A 1 93 ? -12.803 -3.716 10.747 1.00 68.19 93 PHE A C 1
ATO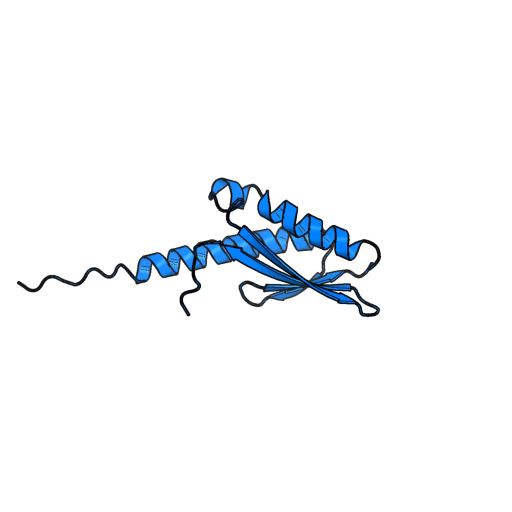M 687 O O . PHE A 1 93 ? -13.632 -3.685 9.832 1.00 68.19 93 PHE A O 1
ATOM 694 N N . ALA A 1 94 ? -11.676 -3.002 10.708 1.00 78.94 94 ALA A N 1
ATOM 695 C CA . ALA A 1 94 ? -11.334 -2.141 9.582 1.00 78.94 94 ALA A CA 1
ATOM 696 C C . ALA A 1 94 ? -10.518 -2.929 8.544 1.00 78.94 94 ALA A C 1
ATOM 698 O O . ALA A 1 94 ? -9.361 -3.286 8.779 1.00 78.94 94 ALA A O 1
ATOM 699 N N . VAL A 1 95 ? -11.139 -3.226 7.399 1.00 86.06 95 VAL A N 1
ATOM 700 C CA . VAL A 1 95 ? -10.505 -3.950 6.287 1.00 86.06 95 VAL A CA 1
ATOM 701 C C . VAL A 1 95 ? -10.442 -3.050 5.057 1.00 86.06 95 VAL A C 1
ATOM 703 O O . VAL A 1 95 ? -11.439 -2.442 4.657 1.00 86.06 95 VAL A O 1
ATOM 706 N N . PHE A 1 96 ? -9.264 -2.997 4.443 1.00 88.19 96 PHE A N 1
ATOM 707 C CA . PHE A 1 96 ? -8.949 -2.143 3.308 1.00 88.19 96 PHE A CA 1
ATOM 708 C C . PHE A 1 96 ? -8.479 -2.981 2.129 1.00 88.19 96 PHE A C 1
ATOM 710 O O . PHE A 1 96 ? -7.632 -3.861 2.265 1.00 88.19 96 PHE A O 1
ATOM 717 N N . LEU A 1 97 ? -9.016 -2.678 0.954 1.00 89.81 97 LEU A N 1
ATOM 718 C CA . LEU A 1 97 ? -8.546 -3.204 -0.316 1.00 89.81 97 LEU A CA 1
ATOM 719 C C . LEU A 1 97 ? -7.790 -2.096 -1.046 1.00 89.81 97 LEU A C 1
ATOM 721 O O . LEU A 1 97 ? -8.394 -1.127 -1.507 1.00 89.81 97 LEU A O 1
ATOM 725 N N . PHE A 1 98 ? -6.482 -2.255 -1.183 1.00 89.50 98 PHE A N 1
ATOM 726 C CA . PHE A 1 98 ? -5.639 -1.357 -1.961 1.00 89.50 98 PHE A CA 1
ATOM 727 C C . PHE A 1 98 ? -5.439 -1.925 -3.356 1.00 89.50 98 PHE A C 1
ATOM 729 O O . PHE A 1 98 ? -5.038 -3.074 -3.479 1.00 89.50 98 PHE A O 1
ATOM 736 N N . HIS A 1 99 ? -5.658 -1.119 -4.389 1.00 88.12 99 HIS A N 1
ATOM 737 C CA . HIS A 1 99 ? -5.242 -1.401 -5.762 1.00 88.12 99 HIS A CA 1
ATOM 738 C C . HIS A 1 99 ? -4.234 -0.355 -6.214 1.00 88.12 99 HIS A C 1
ATOM 740 O O . HIS A 1 99 ? -4.520 0.839 -6.119 1.00 88.12 99 HIS A O 1
ATOM 746 N N . PHE A 1 100 ? -3.103 -0.795 -6.760 1.00 84.12 100 PHE A N 1
ATOM 747 C CA . PHE A 1 100 ? -2.045 0.084 -7.257 1.00 84.12 100 PHE A CA 1
ATOM 748 C C . PHE A 1 100 ? -1.779 -0.166 -8.741 1.00 84.12 100 PHE A C 1
ATOM 750 O O . PHE A 1 100 ? -1.634 -1.308 -9.176 1.00 84.12 100 PHE A O 1
ATOM 757 N N . TRP A 1 101 ? -1.672 0.896 -9.536 1.00 82.50 101 TRP A N 1
ATOM 758 C CA . TRP A 1 101 ? -1.307 0.789 -10.949 1.00 82.50 101 TRP A CA 1
ATOM 759 C C . TRP A 1 101 ? -0.504 1.996 -11.416 1.00 82.50 101 TRP A C 1
ATOM 761 O O . TRP A 1 101 ? -0.542 3.061 -10.814 1.00 82.50 101 TRP A O 1
ATOM 771 N N . VAL A 1 102 ? 0.216 1.841 -12.525 1.00 80.25 102 VAL A N 1
ATOM 772 C CA . VAL A 1 102 ? 0.960 2.938 -13.153 1.00 80.25 102 VAL A CA 1
ATOM 773 C C . VAL A 1 102 ? 0.133 3.515 -14.295 1.00 80.25 102 VAL A C 1
ATOM 775 O O . VAL A 1 102 ? -0.283 2.792 -15.205 1.00 80.25 102 VAL A O 1
ATOM 778 N N . GLN A 1 103 ? -0.104 4.822 -14.273 1.00 75.69 103 GLN A N 1
ATOM 779 C CA . GLN A 1 103 ? -0.788 5.526 -15.350 1.00 75.69 103 GLN A CA 1
ATOM 780 C C . GLN A 1 103 ? -0.001 5.387 -16.664 1.00 75.69 103 GLN A C 1
ATOM 782 O O . GLN A 1 103 ? 1.206 5.597 -16.716 1.00 75.69 103 GLN A O 1
ATOM 787 N N . GLY A 1 104 ? -0.687 5.006 -17.746 1.00 66.94 104 GLY A N 1
ATOM 788 C CA . GLY A 1 104 ? -0.077 4.833 -19.072 1.00 66.94 104 GLY A CA 1
ATOM 789 C C . GLY A 1 104 ? 0.497 3.439 -19.357 1.00 66.94 104 GLY A C 1
ATOM 790 O O . GLY A 1 104 ? 0.698 3.106 -20.524 1.00 66.94 104 GLY A O 1
ATOM 791 N N . ILE A 1 105 ? 0.668 2.578 -18.347 1.00 66.06 105 ILE A N 1
ATOM 792 C CA . ILE A 1 105 ? 0.993 1.158 -18.548 1.00 66.06 105 ILE A CA 1
ATOM 793 C C . ILE A 1 105 ? -0.321 0.368 -18.568 1.00 66.06 105 ILE A C 1
ATOM 795 O O . ILE A 1 105 ? -0.895 0.057 -17.526 1.00 66.06 105 ILE A O 1
ATOM 799 N N . ARG A 1 106 ? -0.833 0.045 -19.765 1.00 54.03 106 ARG A N 1
ATOM 800 C CA . ARG A 1 106 ? -1.987 -0.862 -19.885 1.00 54.03 106 ARG A CA 1
ATOM 801 C C . ARG A 1 106 ? -1.544 -2.281 -19.532 1.00 54.03 106 ARG A C 1
ATOM 803 O O . ARG A 1 106 ? -0.579 -2.781 -20.109 1.00 54.03 106 ARG A O 1
ATOM 810 N N . ARG A 1 107 ? -2.266 -2.936 -18.614 1.00 52.69 107 ARG A N 1
ATOM 811 C CA . ARG A 1 107 ? -2.155 -4.386 -18.403 1.00 52.69 107 ARG A CA 1
ATOM 812 C C . ARG A 1 107 ? -2.369 -5.072 -19.750 1.00 52.69 107 ARG A C 1
ATOM 814 O O . ARG A 1 107 ? -3.431 -4.931 -20.350 1.00 52.69 107 ARG A O 1
ATOM 821 N N . VAL A 1 108 ? -1.346 -5.771 -20.230 1.00 45.44 108 VAL A N 1
ATOM 822 C CA . VAL A 1 108 ? -1.505 -6.702 -21.345 1.00 45.44 108 VAL A CA 1
ATOM 823 C C . VAL A 1 108 ? -2.090 -7.964 -20.722 1.00 45.44 108 VAL A C 1
ATOM 825 O O . VAL A 1 108 ? -1.376 -8.682 -20.021 1.00 45.44 108 VAL A O 1
ATOM 828 N N . SER A 1 109 ? -3.407 -8.113 -20.852 1.00 43.09 109 SER A N 1
ATOM 829 C CA . SER A 1 109 ? -4.161 -9.330 -20.531 1.00 43.09 109 SER A CA 1
ATOM 830 C C . SER A 1 109 ? -3.772 -10.465 -21.464 1.00 43.09 109 SER A C 1
ATOM 832 O O . SER A 1 109 ? -3.703 -10.174 -22.682 1.00 43.09 109 SER A O 1
#

Solvent-accessible surface area (backbone atoms only — not comparable to full-atom values): 6342 Å² total; per-residue (Å²): 138,81,82,78,82,77,76,65,67,65,62,55,55,54,52,52,51,51,52,45,51,51,52,44,50,53,45,51,53,45,40,45,74,72,63,33,46,75,77,45,77,67,81,50,32,39,36,32,36,28,90,62,52,92,54,39,66,58,51,54,52,48,38,56,52,49,50,34,65,29,62,79,34,45,79,67,72,37,19,92,35,51,43,76,46,78,48,75,47,90,57,105,47,37,38,37,40,40,37,56,49,50,70,92,62,76,85,84,125

Mean predicted aligned error: 9.17 Å

Radius of gyration: 16.97 Å; Cα contacts (8 Å, |Δi|>4): 136; chains: 1; bounding box: 33×24×64 Å

Foldseek 3Di:
DDDDDDPPPVVLVVVQLVVLVLLVVLLVVLCVVLVWDFPDDDSQKTKTWDADAPCVVVSVVVSLLCSLVPPSCVVVVQSVQKDKDWDWDDDNITIIMIGIDGHPDDPPD

InterPro domains:
  IPR029787 Nucleotide cyclase [G3DSA:3.30.70.1230] (22-97)

Organism: Araneus ventricosus (NCBI:txid182803)

Nearest PDB structures (foldseek):
  6rid-assembly1_A  TM=3.758E-01  e=7.145E-01  Vaccinia virus GLV-1h68
  4bxi-assembly1_A-2  TM=3.441E-01  e=9.080E-01  Staphylococcus aureus subsp. aureus COL
  2v9j-assembly1_A  TM=4.504E-01  e=2.670E+00  Rattus norvegicus
  2g0i-assembly1_A  TM=4.253E-01  e=5.820E+00  Streptococcus mutans
  3l7p-assembly1_F  TM=3.868E-01  e=3.603E+00  Streptococcus mutans

Secondary structure (DSSP, 8-state):
--------HHHHHHHHHHHHHHHHHHHHHHHHHTT-EEEEE-SSEEEEEES--TTHHHHHHHHHHHHHH-HHHHTTT-TTTEEEEEEEEESSSEEEEEEEEETT-----

pLDDT: mean 76.82, std 15.24, range [37.69, 93.0]